Protein AF-A0A9C7QEF4-F1 (afdb_monomer_lite)

Radius of gyration: 23.58 Å; chains: 1; bounding box: 62×41×65 Å

Foldseek 3Di:
DDDDDDDDDDDDDDDDDDDDDDDDDDDDDDDDDDDDDDDDPPPPPPPDFDADPQDPLQTDQDCVLVWAWDDADQQKTKTWRFLDPVSSLVSVVVSVVSSVVSVWDWDDDPPFQKIFIDDVPHGFWIWGWDDDPSTIMIIIHGDD

Sequence (144 aa):
MKKVISLLAICAVMVPCLTACGNNNESVLSSAEQSSVENTSSVESAEEKEYFAENSKMPKPSESLGAEFIKEDNEIYYYSLSSDSEAAVAAMQIYMADVMSSGLTLEKVEGSTYYNVYDGETYAAIIGLAKDGDDYVMCVSFFD

Structure (mmCIF, N/CA/C/O backbone):
data_AF-A0A9C7QEF4-F1
#
_entry.id   AF-A0A9C7QEF4-F1
#
loop_
_atom_site.group_PDB
_atom_site.id
_atom_site.type_symbol
_atom_site.label_atom_id
_atom_site.label_alt_id
_atom_site.label_comp_id
_atom_site.label_asym_id
_atom_site.label_entity_id
_atom_site.label_seq_id
_atom_site.pdbx_PDB_ins_code
_atom_site.Cartn_x
_atom_site.Cartn_y
_atom_site.Cartn_z
_atom_site.occupancy
_atom_site.B_iso_or_equiv
_atom_site.auth_seq_id
_atom_site.auth_comp_id
_atom_site.auth_asym_id
_atom_site.auth_atom_id
_atom_site.pdbx_PDB_model_num
ATOM 1 N N . MET A 1 1 ? 37.647 15.212 22.525 1.00 40.03 1 MET A N 1
ATOM 2 C CA . MET A 1 1 ? 38.082 14.985 21.129 1.00 40.03 1 MET A CA 1
ATOM 3 C C . MET A 1 1 ? 38.073 13.487 20.863 1.00 40.03 1 MET A C 1
ATOM 5 O O . MET A 1 1 ? 38.856 12.780 21.483 1.00 40.03 1 MET A O 1
ATOM 9 N N . LYS A 1 2 ? 37.159 12.986 20.025 1.00 41.19 2 LYS A N 1
ATOM 10 C CA . LYS A 1 2 ? 37.125 11.579 19.594 1.00 41.19 2 LYS A CA 1
ATOM 11 C C . LYS A 1 2 ? 37.303 11.554 18.075 1.00 41.19 2 LYS A C 1
ATOM 13 O O . LYS A 1 2 ? 36.563 12.226 17.369 1.00 41.19 2 LYS A O 1
ATOM 18 N N . LYS A 1 3 ? 38.347 10.860 17.615 1.00 43.06 3 LYS A N 1
ATOM 19 C CA . LYS A 1 3 ? 38.659 10.624 16.200 1.00 43.06 3 LYS A CA 1
ATOM 20 C C . LYS A 1 3 ? 37.743 9.520 15.675 1.00 43.06 3 LYS A C 1
ATOM 22 O O . LYS A 1 3 ? 37.588 8.513 16.361 1.00 43.06 3 LYS A O 1
ATOM 27 N N . VAL A 1 4 ? 37.220 9.675 14.463 1.00 49.44 4 VAL A N 1
ATOM 28 C CA . VAL A 1 4 ? 36.672 8.562 13.679 1.00 49.44 4 VAL A CA 1
ATOM 29 C C . VAL A 1 4 ? 37.377 8.574 12.328 1.00 49.44 4 VAL A C 1
ATOM 31 O O . VAL A 1 4 ? 37.535 9.622 11.705 1.00 49.44 4 VAL A O 1
ATOM 34 N N . ILE A 1 5 ? 37.908 7.413 11.966 1.00 52.09 5 ILE A N 1
ATOM 35 C CA . ILE A 1 5 ? 38.741 7.158 10.796 1.00 52.09 5 ILE A CA 1
ATOM 36 C C . ILE A 1 5 ? 37.834 6.739 9.632 1.00 52.09 5 ILE A C 1
ATOM 38 O O . ILE A 1 5 ? 37.019 5.842 9.792 1.00 52.09 5 ILE A O 1
ATOM 42 N N . SER A 1 6 ? 38.022 7.428 8.503 1.00 49.34 6 SER A N 1
ATOM 43 C CA . SER A 1 6 ? 38.056 6.984 7.096 1.00 49.34 6 SER A CA 1
ATOM 44 C C . SER A 1 6 ? 37.260 5.748 6.639 1.00 49.34 6 SER A C 1
ATOM 46 O O . SER A 1 6 ? 37.504 4.647 7.120 1.00 49.34 6 SER A O 1
ATOM 48 N N . LEU A 1 7 ? 36.500 5.905 5.547 1.00 39.12 7 LEU A N 1
ATOM 49 C CA . LEU A 1 7 ? 36.305 4.884 4.501 1.00 39.12 7 LEU A CA 1
ATOM 50 C C . LEU A 1 7 ? 35.954 5.619 3.185 1.00 39.12 7 LEU A C 1
ATOM 52 O O . LEU A 1 7 ? 34.921 6.272 3.107 1.00 39.12 7 LEU A O 1
ATOM 56 N N . LEU A 1 8 ? 36.934 5.908 2.325 1.00 45.22 8 LEU A N 1
ATOM 57 C CA . LEU A 1 8 ? 37.358 5.151 1.132 1.00 45.22 8 LEU A CA 1
ATOM 58 C C . LEU A 1 8 ? 36.284 4.964 0.044 1.00 45.22 8 LEU A C 1
ATOM 60 O O . LEU A 1 8 ? 35.231 4.375 0.249 1.00 45.22 8 LEU A O 1
ATOM 64 N N . ALA A 1 9 ? 36.646 5.501 -1.121 1.00 50.56 9 ALA A N 1
ATOM 65 C CA . ALA A 1 9 ? 35.936 5.590 -2.384 1.00 50.56 9 ALA A CA 1
ATOM 66 C C . ALA A 1 9 ? 35.641 4.243 -3.055 1.00 50.56 9 ALA A C 1
ATOM 68 O O . ALA A 1 9 ? 36.416 3.301 -2.907 1.00 50.56 9 ALA A O 1
ATOM 69 N N . ILE A 1 10 ? 34.627 4.226 -3.930 1.00 46.53 10 ILE A N 1
ATOM 70 C CA . ILE A 1 10 ? 34.551 3.295 -5.063 1.00 46.53 10 ILE A CA 1
ATOM 71 C C . ILE A 1 10 ? 34.118 4.068 -6.318 1.00 46.53 10 ILE A C 1
ATOM 73 O O . ILE A 1 10 ? 33.036 4.644 -6.383 1.00 46.53 10 ILE A O 1
ATOM 77 N N . CYS A 1 11 ? 35.027 4.088 -7.293 1.00 36.88 11 CYS A N 1
ATOM 78 C CA . CYS A 1 11 ? 34.797 4.392 -8.703 1.00 36.88 11 CYS A CA 1
ATOM 79 C C . CYS A 1 11 ? 34.202 3.172 -9.421 1.00 36.88 11 CYS A C 1
ATOM 81 O O . CYS A 1 11 ? 34.620 2.060 -9.112 1.00 36.88 11 CYS A O 1
ATOM 83 N N . ALA A 1 12 ? 33.364 3.396 -10.438 1.00 42.56 12 ALA A N 1
ATOM 84 C CA . ALA A 1 12 ? 33.292 2.666 -11.724 1.00 42.56 12 ALA A CA 1
ATOM 85 C C . ALA A 1 12 ? 31.989 3.103 -12.430 1.00 42.56 12 ALA A C 1
ATOM 87 O O . ALA A 1 12 ? 30.910 2.849 -11.917 1.00 42.56 12 ALA A O 1
ATOM 88 N N . VAL A 1 13 ? 32.017 3.998 -13.424 1.00 43.28 13 VAL A N 1
ATOM 89 C CA . VAL A 1 13 ? 32.242 3.734 -14.863 1.00 43.28 13 VAL A CA 1
ATOM 90 C C . VAL A 1 13 ? 31.260 2.700 -15.430 1.00 43.28 13 VAL A C 1
ATOM 92 O O . VAL A 1 13 ? 31.379 1.528 -15.101 1.00 43.28 13 VAL A O 1
ATOM 95 N N . MET A 1 14 ? 30.361 3.134 -16.326 1.00 43.97 14 MET A N 1
ATOM 96 C CA . MET A 1 14 ? 30.145 2.581 -17.681 1.00 43.97 14 MET A CA 1
ATOM 97 C C . MET A 1 14 ? 28.905 3.221 -18.337 1.00 43.97 14 MET A C 1
ATOM 99 O O . MET A 1 14 ? 27.803 3.173 -17.805 1.00 43.97 14 MET A O 1
ATOM 103 N N . VAL A 1 15 ? 29.118 3.793 -19.523 1.00 49.56 15 VAL A N 1
ATOM 104 C CA . VAL A 1 15 ? 28.102 4.172 -20.524 1.00 49.56 15 VAL A CA 1
ATOM 105 C C . VAL A 1 15 ? 28.087 3.044 -21.573 1.00 49.56 15 VAL A C 1
ATOM 107 O O . VAL A 1 15 ? 29.150 2.471 -21.829 1.00 49.56 15 VAL A O 1
ATOM 110 N N . PRO A 1 16 ? 26.942 2.716 -22.202 1.00 48.62 16 PRO A N 1
ATOM 111 C CA . PRO A 1 16 ? 26.810 3.126 -23.603 1.00 48.62 16 PRO A CA 1
ATOM 112 C C . PRO A 1 16 ? 25.426 3.675 -23.987 1.00 48.62 16 PRO A C 1
ATOM 114 O O . PRO A 1 16 ? 24.380 3.143 -23.626 1.00 48.62 16 PRO A O 1
ATOM 117 N N . CYS A 1 17 ? 25.475 4.739 -24.793 1.00 42.00 17 CYS A N 1
ATOM 118 C CA . CYS A 1 17 ? 24.370 5.327 -25.539 1.00 42.00 17 CYS A CA 1
ATOM 119 C C . CYS A 1 17 ? 23.689 4.324 -26.481 1.00 42.00 17 CYS A C 1
ATOM 121 O O . CYS A 1 17 ? 24.342 3.693 -27.310 1.00 42.00 17 CYS A O 1
ATOM 123 N N . LEU A 1 18 ? 22.362 4.300 -26.368 1.00 42.41 18 LEU A N 1
ATOM 124 C CA . LEU A 1 18 ? 21.333 4.285 -27.414 1.00 42.41 18 LEU A CA 1
ATOM 125 C C . LEU A 1 18 ? 21.786 3.936 -28.843 1.00 42.41 18 LEU A C 1
ATOM 127 O O . LEU A 1 18 ? 22.400 4.734 -29.554 1.00 42.41 18 LEU A O 1
ATOM 131 N N . THR A 1 19 ? 21.345 2.762 -29.290 1.00 49.16 19 THR A N 1
ATOM 132 C CA . THR A 1 19 ? 21.195 2.401 -30.699 1.00 49.16 19 THR A CA 1
ATOM 133 C C . THR A 1 19 ? 20.009 3.123 -31.336 1.00 49.16 19 THR A C 1
ATOM 135 O O . THR A 1 19 ? 18.961 3.320 -30.726 1.00 49.16 19 THR A O 1
ATOM 138 N N . ALA A 1 20 ? 20.211 3.489 -32.596 1.00 40.66 20 ALA A N 1
ATOM 139 C CA . ALA A 1 20 ? 19.296 4.183 -33.484 1.00 40.66 20 ALA A CA 1
ATOM 140 C C . ALA A 1 20 ? 18.009 3.407 -33.833 1.00 40.66 20 ALA A C 1
ATOM 142 O O . ALA A 1 20 ? 18.071 2.220 -34.129 1.00 40.66 20 ALA A O 1
ATOM 143 N N . CYS A 1 21 ? 16.905 4.147 -33.958 1.00 45.66 21 CYS A N 1
ATOM 144 C CA . CYS A 1 21 ? 15.803 3.957 -34.913 1.00 45.66 21 CYS A CA 1
ATOM 145 C C . CYS A 1 21 ? 15.376 5.391 -35.297 1.00 45.66 21 CYS A C 1
ATOM 147 O O . CYS A 1 21 ? 15.200 6.224 -34.419 1.00 45.66 21 CYS A O 1
ATOM 149 N N . GLY A 1 22 ? 15.304 5.837 -36.547 1.00 33.72 22 GLY A N 1
ATOM 150 C CA . GLY A 1 22 ? 14.837 5.128 -37.731 1.00 33.72 22 GLY A CA 1
ATOM 151 C C . GLY A 1 22 ? 13.523 5.764 -38.202 1.00 33.72 22 GLY A C 1
ATOM 152 O O . GLY A 1 22 ? 12.472 5.188 -37.984 1.00 33.72 22 GLY A O 1
ATOM 153 N N . ASN A 1 23 ? 13.624 6.980 -38.755 1.00 37.44 23 ASN A N 1
ATOM 154 C CA . ASN A 1 23 ? 12.809 7.619 -39.805 1.00 37.44 23 ASN A CA 1
ATOM 155 C C . ASN A 1 23 ? 11.359 7.127 -40.067 1.00 37.44 23 ASN A C 1
ATOM 157 O O . ASN A 1 23 ? 11.169 5.988 -40.481 1.00 37.44 23 ASN A O 1
ATOM 161 N N . ASN A 1 24 ? 10.372 8.041 -40.042 1.00 39.59 24 ASN A N 1
ATOM 162 C CA . ASN A 1 24 ? 9.679 8.572 -41.241 1.00 39.59 24 ASN A CA 1
ATOM 163 C C . ASN A 1 24 ? 8.340 9.276 -40.911 1.00 39.59 24 ASN A C 1
ATOM 165 O O . ASN A 1 24 ? 7.470 8.699 -40.276 1.00 39.59 24 ASN A O 1
ATOM 169 N N . ASN A 1 25 ? 8.220 10.509 -41.421 1.00 40.62 25 ASN A N 1
ATOM 170 C CA . ASN A 1 25 ? 7.057 11.169 -42.037 1.00 40.62 25 ASN A CA 1
ATOM 171 C C . ASN A 1 25 ? 5.628 10.717 -41.672 1.00 40.62 25 ASN A C 1
ATOM 173 O O . ASN A 1 25 ? 5.226 9.628 -42.051 1.00 40.62 25 ASN A O 1
ATOM 177 N N . GLU A 1 26 ? 4.783 11.665 -41.250 1.00 41.44 26 GLU A N 1
ATOM 178 C CA . GLU A 1 26 ? 3.858 12.319 -42.192 1.00 41.44 26 GLU A CA 1
ATOM 179 C C . GLU A 1 26 ? 3.290 13.631 -41.629 1.00 41.44 26 GLU A C 1
ATOM 181 O O . GLU A 1 26 ? 2.881 13.737 -40.475 1.00 41.44 26 GLU A O 1
ATOM 186 N N . SER A 1 27 ? 3.321 14.654 -42.480 1.00 35.09 27 SER A N 1
ATOM 187 C CA . SER A 1 27 ? 2.797 15.992 -42.238 1.00 35.09 27 SER A CA 1
A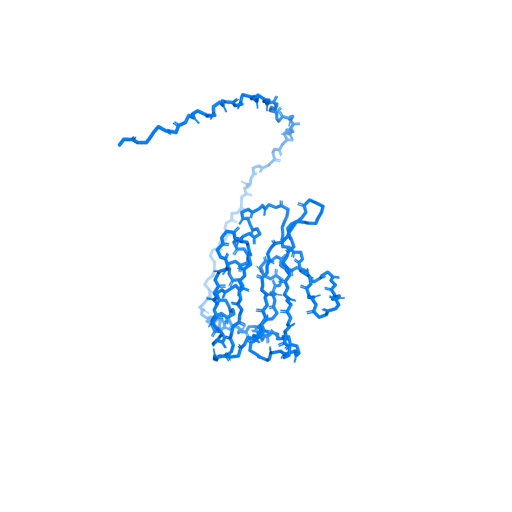TOM 188 C C . SER A 1 27 ? 1.281 15.978 -42.410 1.00 35.09 27 SER A C 1
ATOM 190 O O . SER A 1 27 ? 0.779 15.731 -43.502 1.00 35.09 27 SER A O 1
ATOM 192 N N . VAL A 1 28 ? 0.571 16.307 -41.336 1.00 35.81 28 VAL A N 1
ATOM 193 C CA . VAL A 1 28 ? -0.878 16.530 -41.291 1.00 35.81 28 VAL A CA 1
ATOM 194 C C . VAL A 1 28 ? -1.255 17.738 -42.150 1.00 35.81 28 VAL A C 1
ATOM 196 O O . VAL A 1 28 ? -0.626 18.789 -42.036 1.00 35.81 28 VAL A O 1
ATOM 199 N N . LEU A 1 29 ? -2.313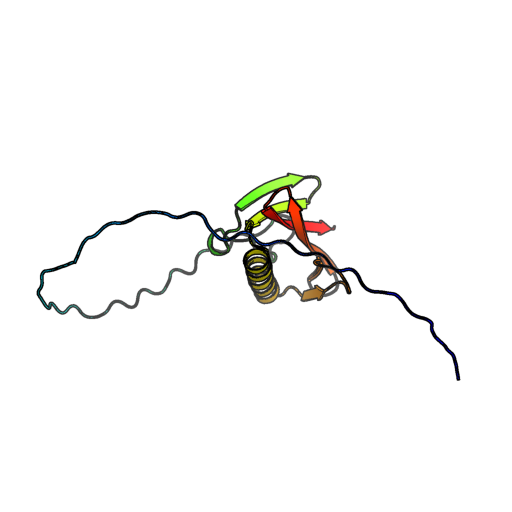 17.625 -42.958 1.00 44.44 29 LEU A N 1
ATOM 200 C CA . LEU A 1 29 ? -3.027 18.782 -43.495 1.00 44.44 29 LEU A CA 1
ATOM 201 C C . LEU A 1 29 ? -4.520 18.493 -43.703 1.00 44.44 29 LEU A C 1
ATOM 203 O O . LEU A 1 29 ? -4.906 17.389 -44.081 1.00 44.44 29 LEU A O 1
ATOM 207 N N . SER A 1 30 ? -5.284 19.582 -43.562 1.00 32.56 30 SER A N 1
ATOM 208 C CA . SER A 1 30 ? -6.728 19.801 -43.762 1.00 32.56 30 SER A CA 1
ATOM 209 C C . SER A 1 30 ? -7.624 19.515 -42.553 1.00 32.56 30 SER A C 1
ATOM 211 O O . SER A 1 30 ? -7.512 18.459 -41.949 1.00 32.56 30 SER A O 1
ATOM 213 N N . SER A 1 31 ? -8.648 20.298 -42.205 1.00 37.44 31 SER A N 1
ATOM 214 C CA . SER A 1 31 ? -9.043 21.723 -42.298 1.00 37.44 31 SER A CA 1
ATOM 215 C C . SER A 1 31 ? -10.549 21.733 -41.995 1.00 37.44 31 SER A C 1
ATOM 217 O O . SER A 1 31 ? -11.239 20.854 -42.505 1.00 37.44 31 SER A O 1
ATOM 219 N N . ALA A 1 32 ? -11.033 22.780 -41.306 1.00 36.97 32 ALA A N 1
ATOM 220 C CA . ALA A 1 32 ? -12.451 23.173 -41.157 1.00 36.97 32 ALA A CA 1
ATOM 221 C C . ALA A 1 32 ? -13.336 22.197 -40.333 1.00 36.97 32 ALA A C 1
ATOM 223 O O . ALA A 1 32 ? -13.153 20.994 -40.377 1.00 36.97 32 ALA A O 1
ATOM 224 N N . GLU A 1 33 ? -14.317 22.598 -39.524 1.00 37.75 33 GLU A N 1
ATOM 225 C CA . GLU A 1 33 ? -15.035 23.862 -39.350 1.00 37.75 33 GLU A CA 1
ATOM 226 C C . GLU A 1 33 ? -15.805 23.815 -38.010 1.00 37.75 33 GLU A C 1
ATOM 228 O O . GLU A 1 33 ? -16.003 22.753 -37.420 1.00 37.75 33 GLU A O 1
ATOM 233 N N . GLN A 1 34 ? -16.234 24.985 -37.534 1.00 49.41 34 GLN A N 1
ATOM 234 C CA . GLN A 1 34 ? -17.057 25.185 -36.337 1.00 49.41 34 GLN A CA 1
ATOM 235 C C . GLN A 1 34 ? -18.372 24.389 -36.360 1.00 49.41 34 GLN A C 1
ATOM 237 O O . GLN A 1 34 ? -19.093 24.419 -37.352 1.00 49.41 34 GLN A O 1
ATOM 242 N N . SER A 1 35 ? -18.789 23.869 -35.203 1.00 40.25 35 SER A N 1
ATOM 243 C CA . SER A 1 35 ? -20.203 23.918 -34.821 1.00 40.25 35 SER A CA 1
ATOM 244 C C . SER A 1 35 ? -20.369 23.863 -33.304 1.00 40.25 35 SER A C 1
ATOM 246 O O . SER A 1 35 ? -19.789 23.032 -32.612 1.00 40.25 35 SER A O 1
ATOM 248 N N . SER A 1 36 ? -21.157 24.813 -32.819 1.00 51.81 36 SER A N 1
ATOM 249 C CA . SER A 1 36 ? -21.644 24.982 -31.457 1.00 51.81 36 SER A CA 1
ATOM 250 C C . SER A 1 36 ? -22.527 23.807 -31.030 1.00 51.81 36 SER A C 1
ATOM 252 O O . SER A 1 36 ? -23.456 23.479 -31.761 1.00 51.81 36 SER A O 1
ATOM 254 N N . VAL A 1 37 ? -22.300 23.259 -29.830 1.00 42.97 37 VAL A N 1
ATOM 255 C CA . VAL A 1 37 ? -23.376 22.793 -28.937 1.00 42.97 37 VAL A CA 1
ATOM 256 C C . VAL A 1 37 ? -22.948 23.037 -27.488 1.00 42.97 37 VAL A C 1
ATOM 258 O O . VAL A 1 37 ? -21.863 22.649 -27.061 1.00 42.97 37 VAL A O 1
A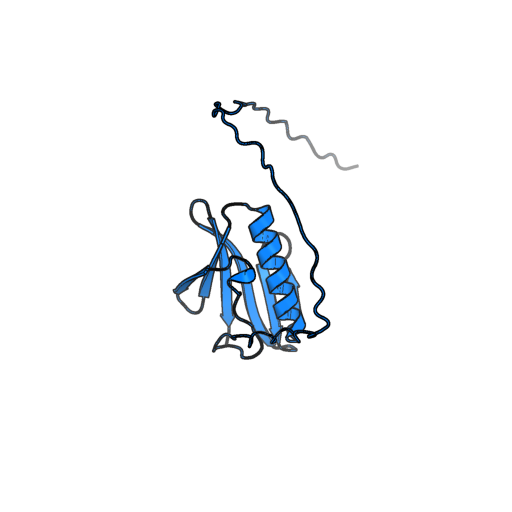TOM 261 N N . GLU A 1 38 ? -23.810 23.735 -26.759 1.00 42.69 38 GLU A N 1
ATOM 262 C CA . GLU A 1 38 ? -23.742 23.966 -25.322 1.00 42.69 38 GLU A CA 1
ATOM 263 C C . GLU A 1 38 ? -23.828 22.667 -24.504 1.00 42.69 38 GLU A C 1
ATOM 265 O O . GLU A 1 38 ? -24.620 21.777 -24.790 1.00 42.69 38 GLU A O 1
ATOM 270 N N . ASN A 1 39 ? -23.073 22.665 -23.406 1.00 47.72 39 ASN A N 1
ATOM 271 C CA . ASN A 1 39 ? -23.489 22.222 -22.079 1.00 47.72 39 ASN A CA 1
ATOM 272 C C . ASN A 1 39 ? -24.132 20.829 -21.935 1.00 47.72 39 ASN A C 1
ATOM 274 O O . ASN A 1 39 ? -25.348 20.680 -21.962 1.00 47.72 39 ASN A O 1
ATOM 278 N N . THR A 1 40 ? -23.316 19.874 -21.498 1.00 39.47 40 THR A N 1
ATOM 279 C CA . THR A 1 40 ? -23.695 19.021 -20.367 1.00 39.47 40 THR A CA 1
ATOM 280 C C . THR A 1 40 ? -22.465 18.815 -19.503 1.00 39.47 40 THR A C 1
ATOM 282 O O . THR A 1 40 ? -21.538 18.103 -19.887 1.00 39.47 40 THR A O 1
ATOM 285 N N . SER A 1 41 ? -22.469 19.465 -18.337 1.00 53.19 41 SER A N 1
ATOM 286 C CA . SER A 1 41 ? -21.736 19.023 -17.153 1.00 53.19 41 SER A CA 1
ATOM 287 C C . SER A 1 41 ? -21.962 17.518 -17.001 1.00 53.19 41 SER A C 1
ATOM 289 O O . SER A 1 41 ? -23.025 17.076 -16.568 1.00 53.19 41 SER A O 1
ATOM 291 N N . SER A 1 42 ? -20.987 16.729 -17.448 1.00 43.06 42 SER A N 1
ATOM 292 C CA . SER A 1 42 ? -20.889 15.338 -17.038 1.00 43.06 42 SER A CA 1
ATOM 293 C C . SER A 1 42 ? -20.376 15.402 -15.615 1.00 43.06 42 SER A C 1
ATOM 295 O O . SER A 1 42 ? -19.209 15.696 -15.376 1.00 43.06 42 SER A O 1
ATOM 297 N N . VAL A 1 43 ? -21.298 15.247 -14.672 1.00 48.69 43 VAL A N 1
ATOM 298 C CA . VAL A 1 43 ? -20.952 14.823 -13.323 1.00 48.69 43 VAL A CA 1
ATOM 299 C C . VAL A 1 43 ? -20.208 13.510 -13.524 1.00 48.69 43 VAL A C 1
ATOM 301 O O . VAL A 1 43 ? -20.814 12.537 -13.971 1.00 48.69 43 VAL A O 1
ATOM 304 N N . GLU A 1 44 ? -18.888 13.528 -13.324 1.00 50.94 44 GLU A N 1
ATOM 305 C CA . GLU A 1 44 ? -18.082 12.314 -13.249 1.00 50.94 44 GLU A CA 1
ATOM 306 C C . GLU A 1 44 ? -18.818 11.362 -12.313 1.00 50.94 44 GLU A C 1
ATOM 308 O O . GLU A 1 44 ? -19.052 11.674 -11.143 1.00 50.94 44 GLU A O 1
ATOM 313 N N . SER A 1 45 ? -19.277 10.240 -12.863 1.00 50.81 45 SER A N 1
ATOM 314 C CA . SER A 1 45 ? -19.766 9.141 -12.051 1.00 50.81 45 SER A CA 1
ATOM 315 C C . SER A 1 45 ? -18.582 8.737 -11.191 1.00 50.81 45 SER A C 1
ATOM 317 O O . SER A 1 45 ? -17.630 8.172 -11.721 1.00 50.81 45 SER A O 1
ATOM 319 N N . ALA A 1 46 ? -18.605 9.105 -9.909 1.00 62.84 46 ALA A N 1
ATOM 320 C CA . ALA A 1 46 ? -17.611 8.644 -8.959 1.00 62.84 46 ALA A CA 1
ATOM 321 C C . ALA A 1 46 ? -17.619 7.118 -9.043 1.00 62.84 46 ALA A C 1
ATOM 323 O O . ALA A 1 46 ? -18.634 6.486 -8.746 1.00 62.84 46 ALA A O 1
ATOM 324 N N . GLU A 1 47 ? -16.536 6.562 -9.574 1.00 69.38 47 GLU A N 1
ATOM 325 C CA . GLU A 1 47 ? -16.360 5.126 -9.692 1.00 69.38 47 GLU A CA 1
ATOM 326 C C . GLU A 1 47 ? -16.504 4.531 -8.288 1.00 69.38 47 GLU A C 1
ATOM 328 O O . GLU A 1 47 ? -15.963 5.068 -7.313 1.00 69.38 47 GLU A O 1
ATOM 333 N N . GLU A 1 48 ? -17.334 3.499 -8.153 1.00 77.94 48 GLU A N 1
ATOM 334 C CA . GLU A 1 48 ? -17.584 2.890 -6.852 1.00 77.94 48 GLU A CA 1
ATOM 335 C C . GLU A 1 48 ? -16.282 2.243 -6.367 1.00 77.94 48 GLU A C 1
ATOM 337 O O . GLU A 1 48 ? -15.702 1.404 -7.055 1.00 77.94 48 GLU A O 1
ATOM 342 N N . LYS A 1 49 ? -15.782 2.673 -5.202 1.00 83.25 49 LYS A N 1
ATOM 343 C CA . LYS A 1 49 ? -14.535 2.138 -4.645 1.00 83.25 49 LYS A CA 1
ATOM 344 C C . LYS A 1 49 ? -14.745 0.685 -4.206 1.00 83.25 49 LYS A C 1
ATOM 346 O O . LYS A 1 49 ? -15.667 0.394 -3.446 1.00 83.25 49 LYS A O 1
ATOM 351 N N . GLU A 1 50 ? -13.854 -0.210 -4.628 1.00 92.19 50 GLU A N 1
ATOM 352 C CA . GLU A 1 50 ? -13.759 -1.565 -4.077 1.00 92.19 50 GLU A CA 1
ATOM 353 C C . GLU A 1 50 ? -12.903 -1.594 -2.803 1.00 92.19 50 GLU A C 1
ATOM 355 O O . GLU A 1 50 ? -11.971 -0.804 -2.660 1.00 92.19 50 GLU A O 1
ATOM 360 N N . TYR A 1 51 ? -13.179 -2.543 -1.902 1.00 93.12 51 TYR A N 1
ATOM 361 C CA . TYR A 1 51 ? -12.495 -2.691 -0.611 1.00 93.12 51 TYR A CA 1
ATOM 362 C C . TYR A 1 51 ? -12.037 -4.132 -0.368 1.00 93.12 51 TYR A C 1
ATOM 364 O O . TYR A 1 51 ? -12.617 -5.076 -0.916 1.00 93.12 51 TYR A O 1
ATOM 372 N N . PHE A 1 52 ? -11.002 -4.300 0.457 1.00 93.75 52 PHE A N 1
ATOM 373 C CA . PHE A 1 52 ? -10.596 -5.616 0.960 1.00 93.75 52 PHE A CA 1
ATOM 374 C C . PHE A 1 52 ? -11.656 -6.191 1.906 1.00 93.75 52 PHE A C 1
ATOM 376 O O . PHE A 1 52 ? -12.368 -5.449 2.587 1.00 93.75 52 PHE A O 1
ATOM 383 N N . ALA A 1 53 ? -11.775 -7.518 1.943 1.00 91.62 53 ALA A N 1
ATOM 384 C CA . ALA A 1 53 ? -12.780 -8.184 2.770 1.00 91.62 53 ALA A CA 1
ATOM 385 C C . ALA A 1 53 ? -12.443 -8.090 4.271 1.00 91.62 53 ALA A C 1
ATOM 387 O O . ALA A 1 53 ? -13.345 -8.014 5.102 1.00 91.62 53 ALA A O 1
ATOM 388 N N . GLU A 1 54 ? -11.152 -8.045 4.596 1.00 93.19 54 GLU A N 1
ATOM 389 C CA . GLU A 1 54 ? -10.576 -7.974 5.941 1.00 93.19 54 GLU A CA 1
ATOM 390 C C . GLU A 1 54 ? -10.818 -6.614 6.598 1.00 93.19 54 GLU A C 1
ATOM 392 O O . GLU A 1 54 ? -10.982 -6.515 7.813 1.00 93.19 54 GLU A O 1
ATOM 397 N N . ASN A 1 55 ? -10.865 -5.543 5.801 1.00 91.94 55 ASN A N 1
ATOM 398 C CA . ASN A 1 55 ? -11.103 -4.199 6.304 1.00 91.94 55 ASN A CA 1
ATOM 399 C C . ASN A 1 55 ? -11.902 -3.365 5.298 1.00 91.94 55 ASN A C 1
ATOM 401 O O . ASN A 1 55 ? -11.365 -2.872 4.307 1.00 91.94 55 ASN A O 1
ATOM 405 N N . SER A 1 56 ? -13.175 -3.113 5.615 1.00 91.44 56 SER A N 1
ATOM 406 C CA . SER A 1 56 ? -14.106 -2.377 4.748 1.00 91.44 56 SER A CA 1
ATOM 407 C C . SER A 1 56 ? -13.770 -0.893 4.554 1.00 91.44 56 SER A C 1
ATOM 409 O O . SER A 1 56 ? -14.482 -0.203 3.831 1.00 91.44 56 SER A O 1
ATOM 411 N N . LYS A 1 57 ? -12.751 -0.365 5.241 1.00 94.12 57 LYS A N 1
ATOM 412 C CA . LYS A 1 57 ? -12.222 0.989 5.025 1.00 94.12 57 LYS A CA 1
ATOM 413 C C . LYS A 1 57 ? -10.962 0.985 4.164 1.00 94.12 57 LYS A C 1
ATOM 415 O O . LYS A 1 57 ? -10.566 2.051 3.709 1.00 94.12 57 L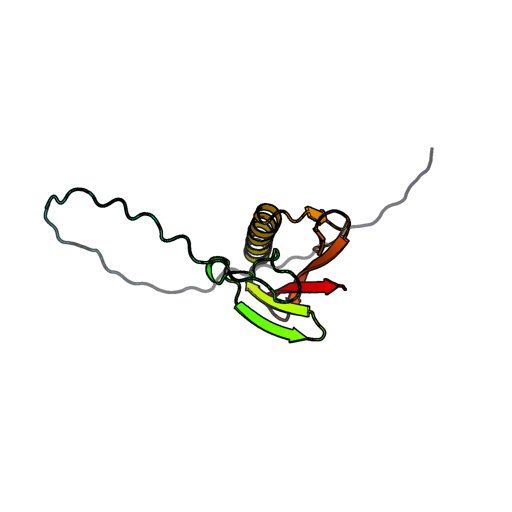YS A O 1
ATOM 420 N N . MET A 1 58 ? -10.324 -0.167 3.947 1.00 95.44 58 MET A N 1
ATOM 421 C CA . MET A 1 58 ? -9.127 -0.270 3.117 1.00 95.44 58 MET A CA 1
ATOM 422 C C . MET A 1 58 ? -9.533 -0.444 1.647 1.00 95.44 58 MET A C 1
ATOM 424 O O . MET A 1 58 ? -10.021 -1.521 1.287 1.00 95.44 58 MET A O 1
ATOM 428 N N . PRO A 1 59 ? -9.381 0.586 0.792 1.00 95.56 59 PRO A N 1
ATOM 429 C CA . PRO A 1 59 ? -9.706 0.454 -0.622 1.00 95.56 59 PRO A CA 1
ATOM 430 C C . PRO A 1 59 ? -8.756 -0.543 -1.288 1.00 95.56 59 PRO A C 1
ATOM 432 O O . PRO A 1 59 ? -7.602 -0.656 -0.884 1.00 95.56 59 PRO A O 1
ATOM 435 N N . LYS A 1 60 ? -9.205 -1.232 -2.336 1.00 95.62 60 LYS A N 1
ATOM 436 C CA . LYS A 1 60 ? -8.287 -1.964 -3.213 1.00 95.62 60 LYS A CA 1
ATOM 437 C C . LYS A 1 60 ? -7.514 -0.974 -4.095 1.00 95.62 60 LYS A C 1
ATOM 439 O O . LYS A 1 60 ? -8.096 0.025 -4.525 1.00 95.62 60 LYS A O 1
ATOM 444 N N . PRO A 1 61 ? -6.232 -1.234 -4.399 1.00 94.94 61 PRO A N 1
ATOM 445 C CA . PRO A 1 61 ? -5.492 -0.473 -5.402 1.00 94.94 61 PRO A CA 1
ATOM 446 C C . PRO A 1 61 ? -6.211 -0.536 -6.753 1.00 94.94 61 PRO A C 1
ATOM 448 O O . PRO A 1 61 ? -6.577 -1.623 -7.197 1.00 94.94 61 PRO A O 1
ATOM 451 N N . SER A 1 62 ? -6.428 0.612 -7.392 1.00 89.88 62 SER A N 1
ATOM 452 C CA . SER A 1 62 ? -7.147 0.690 -8.666 1.00 89.88 62 SER A CA 1
ATOM 453 C C . SER A 1 62 ? -6.218 0.535 -9.869 1.00 89.88 62 SER A C 1
ATOM 455 O O . SER A 1 62 ? -5.067 0.978 -9.853 1.00 89.88 62 SER A O 1
ATOM 457 N N . GLU A 1 63 ? -6.758 0.012 -10.972 1.00 88.12 63 GLU A N 1
ATOM 458 C CA . GLU A 1 63 ? -6.051 -0.065 -12.260 1.00 88.12 63 GLU A CA 1
ATOM 459 C C . GLU A 1 63 ? -5.627 1.322 -12.776 1.00 88.12 63 GLU A C 1
ATOM 461 O O . GLU A 1 63 ? -4.628 1.451 -13.480 1.00 88.12 63 GLU A O 1
ATOM 466 N N . SER A 1 64 ? -6.325 2.392 -12.375 1.00 88.12 64 SER A N 1
ATOM 467 C CA . SER A 1 64 ? -5.947 3.776 -12.699 1.00 88.12 64 SER A CA 1
ATOM 468 C C . SER A 1 64 ? -4.603 4.210 -12.096 1.00 88.12 64 SER A C 1
ATOM 470 O O . SER A 1 64 ? -3.998 5.162 -12.589 1.00 88.12 64 SER A O 1
ATOM 472 N N . LEU A 1 65 ? -4.106 3.501 -11.075 1.00 88.50 65 LEU A N 1
ATOM 473 C CA . LEU A 1 65 ? -2.754 3.663 -10.525 1.00 88.50 65 LEU A CA 1
ATOM 474 C C . LEU A 1 65 ? -1.711 2.794 -11.246 1.00 88.50 65 LEU A C 1
ATOM 476 O O . LEU A 1 65 ? -0.554 2.771 -10.831 1.00 88.50 65 LEU A O 1
ATOM 480 N N . GLY A 1 66 ? -2.115 2.061 -12.288 1.00 88.12 66 GLY A N 1
ATOM 481 C CA . GLY A 1 66 ? -1.321 0.994 -12.896 1.00 88.12 66 GLY A CA 1
ATOM 482 C C . GLY A 1 66 ? -1.230 -0.257 -12.021 1.00 88.12 66 GLY A C 1
ATOM 483 O O . GLY A 1 66 ? -0.361 -1.088 -12.253 1.00 88.12 66 GLY A O 1
ATOM 484 N N . ALA A 1 67 ? -2.081 -0.377 -10.993 1.00 94.44 6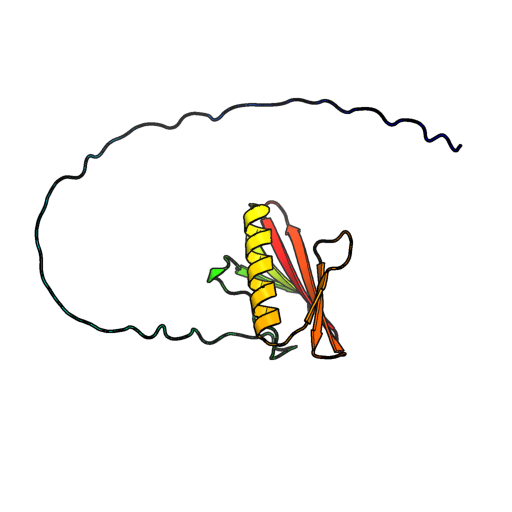7 ALA A N 1
ATOM 485 C CA . ALA A 1 67 ? -2.044 -1.505 -10.078 1.00 94.44 67 ALA A CA 1
ATOM 486 C C . ALA A 1 67 ? -2.794 -2.710 -10.659 1.00 94.44 67 ALA A C 1
ATOM 488 O O . ALA A 1 67 ? -4.011 -2.664 -10.828 1.00 94.44 67 ALA A O 1
ATOM 489 N N . GLU A 1 68 ? -2.081 -3.806 -10.905 1.00 96.12 68 GLU A N 1
ATOM 490 C CA . GLU A 1 68 ? -2.657 -5.061 -11.395 1.00 96.12 68 GLU A CA 1
ATOM 491 C C . GLU A 1 68 ? -2.556 -6.147 -10.324 1.00 96.12 68 GLU A C 1
ATOM 493 O O . GLU A 1 68 ? -1.469 -6.438 -9.822 1.00 96.12 68 GLU A O 1
ATOM 498 N N . PHE A 1 69 ? -3.681 -6.768 -9.960 1.00 95.00 69 PHE A N 1
ATOM 499 C CA . PHE A 1 69 ? -3.681 -7.853 -8.978 1.00 95.00 69 PHE A CA 1
ATOM 500 C C . PHE A 1 69 ? -2.928 -9.083 -9.507 1.00 95.00 69 PHE A C 1
ATOM 502 O O . PHE A 1 69 ? -3.256 -9.614 -10.566 1.00 95.00 69 PHE A O 1
ATOM 509 N N . ILE A 1 70 ? -1.948 -9.563 -8.738 1.00 94.19 70 ILE A N 1
ATOM 510 C CA . ILE A 1 70 ? -1.128 -10.731 -9.080 1.00 94.19 70 ILE A CA 1
ATOM 511 C C . ILE A 1 70 ? -1.669 -11.981 -8.384 1.00 94.19 70 ILE A C 1
ATOM 513 O O . ILE A 1 70 ? -2.004 -12.974 -9.032 1.00 94.19 70 ILE A O 1
ATOM 517 N N . LYS A 1 71 ? -1.679 -11.964 -7.046 1.00 93.50 71 LYS A N 1
ATOM 518 C CA . LYS A 1 71 ? -2.057 -13.105 -6.205 1.00 93.50 71 LYS A CA 1
ATOM 519 C C . LYS A 1 71 ? -2.352 -12.679 -4.768 1.00 93.50 71 LYS A C 1
ATOM 521 O O . LYS A 1 71 ? -1.950 -11.603 -4.329 1.00 93.50 71 LYS A O 1
ATOM 526 N N . GLU A 1 72 ? -2.962 -13.596 -4.032 1.00 92.50 72 GLU A N 1
ATOM 527 C CA . GLU A 1 72 ? -3.096 -13.578 -2.577 1.00 92.50 72 GLU A CA 1
ATOM 528 C C . GLU A 1 72 ? -2.345 -14.791 -2.003 1.00 92.50 72 GLU A C 1
ATOM 530 O O . GLU A 1 72 ? -2.439 -15.894 -2.549 1.00 92.50 72 GLU A O 1
ATOM 535 N N . ASP A 1 73 ? -1.553 -14.593 -0.949 1.00 91.75 73 ASP A N 1
ATOM 536 C CA . ASP A 1 73 ? -0.752 -15.641 -0.307 1.00 91.75 73 ASP A CA 1
ATOM 537 C C . ASP A 1 73 ? -0.615 -15.353 1.195 1.00 91.75 73 ASP A C 1
ATOM 539 O O . ASP A 1 73 ? 0.008 -14.365 1.577 1.00 91.75 73 ASP A O 1
ATOM 543 N N . ASN A 1 74 ? -1.198 -16.206 2.045 1.00 87.94 74 ASN A N 1
ATOM 544 C CA . ASN A 1 74 ? -1.239 -16.039 3.508 1.00 87.94 74 ASN A CA 1
ATOM 545 C C . ASN A 1 74 ? -1.691 -14.633 3.949 1.00 87.94 74 ASN A C 1
ATOM 547 O O . ASN A 1 74 ? -0.969 -13.973 4.691 1.00 87.94 74 ASN A O 1
ATOM 551 N N . GLU A 1 75 ? -2.848 -14.168 3.463 1.00 87.25 75 GLU A N 1
ATOM 552 C CA . GLU A 1 75 ? -3.424 -12.847 3.802 1.00 87.25 75 GLU A CA 1
ATOM 553 C C . GLU A 1 75 ? -2.577 -11.649 3.325 1.00 87.25 75 GLU A C 1
ATOM 555 O O . GLU A 1 75 ? -2.805 -10.503 3.723 1.00 87.25 75 GLU A O 1
ATOM 560 N N . ILE A 1 76 ? -1.609 -11.902 2.432 1.00 94.31 76 ILE A N 1
ATOM 561 C CA . ILE A 1 76 ? -0.846 -10.880 1.720 1.00 94.31 76 ILE A CA 1
ATOM 562 C C . ILE A 1 76 ? -1.347 -10.797 0.281 1.00 94.31 76 ILE A C 1
ATOM 564 O O . ILE A 1 76 ? -1.243 -11.751 -0.493 1.00 94.31 76 ILE A O 1
ATOM 568 N N . TYR A 1 77 ? -1.832 -9.622 -0.093 1.00 96.62 77 TYR A N 1
ATOM 569 C CA . TYR A 1 77 ? -2.270 -9.286 -1.437 1.00 96.62 77 TYR A CA 1
ATOM 570 C C . TYR A 1 77 ? -1.141 -8.601 -2.206 1.00 96.62 77 TYR A C 1
ATOM 572 O O . TYR A 1 77 ? -0.556 -7.628 -1.725 1.00 96.62 77 TYR A O 1
ATOM 580 N N . TYR A 1 78 ? -0.848 -9.095 -3.408 1.00 96.25 78 TYR A N 1
ATOM 581 C CA . TYR A 1 78 ? 0.237 -8.610 -4.259 1.00 96.25 78 TYR A CA 1
ATOM 582 C C . TYR A 1 78 ? -0.320 -7.918 -5.500 1.00 96.25 78 TYR A C 1
ATOM 584 O O . TYR A 1 78 ? -1.104 -8.513 -6.241 1.00 96.25 78 TYR A O 1
ATOM 592 N N . TYR A 1 79 ? 0.137 -6.692 -5.749 1.00 97.38 79 TYR A N 1
ATOM 593 C CA . TYR A 1 79 ? -0.232 -5.887 -6.911 1.00 97.38 79 TYR A CA 1
ATOM 594 C C . TYR A 1 79 ? 1.018 -5.431 -7.659 1.00 97.38 79 TYR A C 1
ATOM 596 O O . TYR A 1 79 ? 1.887 -4.795 -7.062 1.00 97.38 79 TYR A O 1
ATOM 604 N N . SER A 1 80 ? 1.115 -5.726 -8.953 1.00 96.62 80 SER A N 1
ATOM 605 C CA . SER A 1 80 ? 2.153 -5.140 -9.804 1.00 96.62 80 SER A CA 1
ATOM 606 C C . SER A 1 80 ? 1.865 -3.654 -9.969 1.00 96.62 80 SER A C 1
ATOM 608 O O . SER A 1 80 ? 0.702 -3.298 -10.135 1.00 96.62 80 SER A O 1
ATOM 610 N N . LEU A 1 81 ? 2.886 -2.797 -9.892 1.00 96.12 81 LEU A N 1
ATOM 611 C CA . LEU A 1 81 ? 2.735 -1.355 -10.114 1.00 96.12 81 LEU A CA 1
ATOM 612 C C . LEU A 1 81 ? 3.465 -0.886 -11.376 1.00 96.12 81 LEU A C 1
ATOM 614 O O . LEU A 1 81 ? 2.866 -0.289 -12.263 1.00 96.12 81 LEU A O 1
ATOM 618 N N . SER A 1 82 ? 4.786 -1.072 -11.432 1.00 95.69 82 SER A N 1
ATOM 619 C CA . SER A 1 82 ? 5.619 -0.607 -12.549 1.00 95.69 82 SER A CA 1
ATOM 620 C C . SER A 1 82 ? 7.031 -1.180 -12.461 1.00 9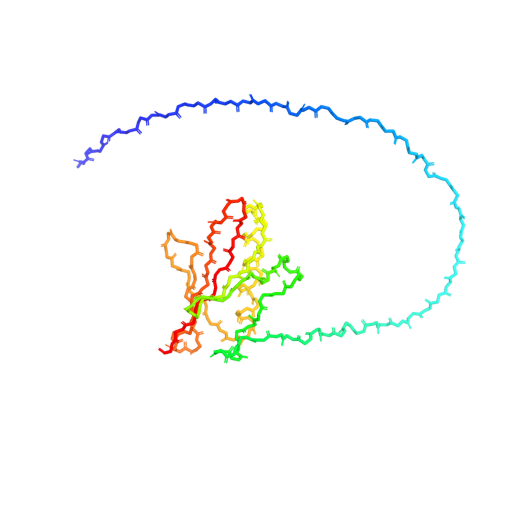5.69 82 SER A C 1
ATOM 622 O O . SER A 1 82 ? 7.548 -1.378 -11.362 1.00 95.69 82 SER A O 1
ATOM 624 N N . SER A 1 83 ? 7.700 -1.353 -13.602 1.00 95.62 83 SER A N 1
ATOM 625 C CA . SER A 1 83 ? 9.146 -1.611 -13.669 1.00 95.62 83 SER A CA 1
ATOM 626 C C . SER A 1 83 ? 9.996 -0.380 -13.327 1.00 95.62 83 SER A C 1
ATOM 628 O O . SER A 1 83 ? 11.183 -0.490 -13.016 1.00 95.62 83 SER A O 1
ATOM 630 N N . ASP A 1 84 ? 9.410 0.818 -13.407 1.00 96.38 84 ASP A N 1
ATOM 631 C CA . ASP A 1 84 ? 10.061 2.070 -13.032 1.00 96.38 84 ASP A CA 1
ATOM 632 C C . ASP A 1 84 ? 9.856 2.368 -11.540 1.00 96.38 84 ASP A C 1
ATOM 634 O O . ASP A 1 84 ? 8.731 2.418 -11.036 1.00 96.38 84 ASP A O 1
ATOM 638 N N . SER A 1 85 ? 10.960 2.594 -10.823 1.00 94.75 85 SER A N 1
ATOM 639 C CA . SER A 1 85 ? 10.923 2.784 -9.372 1.00 94.75 85 SER A CA 1
ATOM 640 C C . SER A 1 85 ? 10.213 4.065 -8.946 1.00 94.75 85 SER A C 1
ATOM 642 O O . SER A 1 85 ? 9.564 4.083 -7.903 1.00 94.75 85 SER A O 1
ATOM 644 N N . GLU A 1 86 ? 10.355 5.148 -9.713 1.00 95.25 86 GLU A N 1
ATOM 645 C CA . GLU A 1 86 ? 9.744 6.432 -9.362 1.00 95.25 86 GLU A CA 1
ATOM 646 C C . GLU A 1 86 ? 8.233 6.370 -9.589 1.00 95.25 86 GLU A C 1
ATOM 648 O O . GLU A 1 86 ? 7.465 6.799 -8.726 1.00 95.25 86 GLU A O 1
ATOM 653 N N . ALA A 1 87 ? 7.806 5.746 -10.690 1.00 95.81 87 ALA A N 1
ATOM 654 C CA . ALA A 1 87 ? 6.402 5.488 -10.980 1.00 95.81 87 ALA A CA 1
ATOM 655 C C . ALA A 1 87 ? 5.750 4.587 -9.920 1.00 95.81 87 ALA A C 1
ATOM 657 O O . ALA A 1 87 ? 4.675 4.914 -9.421 1.00 95.81 87 ALA A O 1
ATOM 658 N N . ALA A 1 88 ? 6.410 3.497 -9.514 1.00 95.88 88 ALA A N 1
ATOM 659 C CA . ALA A 1 88 ? 5.886 2.599 -8.486 1.00 95.88 88 ALA A CA 1
ATOM 660 C C . ALA A 1 88 ? 5.757 3.286 -7.116 1.00 95.88 88 ALA A C 1
ATOM 662 O O . ALA A 1 88 ? 4.750 3.130 -6.425 1.00 95.88 88 ALA A O 1
ATOM 663 N N . VAL A 1 89 ? 6.747 4.100 -6.729 1.00 94.75 89 VAL A N 1
ATOM 664 C CA . VAL A 1 89 ? 6.675 4.898 -5.496 1.00 94.75 89 VAL A CA 1
ATOM 665 C C . VAL A 1 89 ? 5.545 5.926 -5.572 1.00 94.75 89 VAL A C 1
ATOM 667 O O . VAL A 1 89 ? 4.824 6.096 -4.590 1.00 94.75 89 VAL A O 1
ATOM 670 N N . ALA A 1 90 ? 5.360 6.590 -6.714 1.00 95.81 90 ALA A N 1
ATOM 671 C CA . ALA A 1 90 ? 4.271 7.543 -6.905 1.00 95.81 90 ALA A CA 1
ATOM 672 C C . ALA A 1 90 ? 2.895 6.863 -6.813 1.00 95.81 90 ALA A C 1
ATOM 674 O O . ALA A 1 90 ? 2.034 7.340 -6.075 1.00 95.81 90 ALA A O 1
ATOM 675 N N . ALA A 1 91 ? 2.707 5.721 -7.480 1.00 96.25 91 ALA A N 1
ATOM 676 C CA . ALA A 1 91 ? 1.472 4.939 -7.420 1.00 96.25 91 ALA A CA 1
ATOM 677 C C . ALA A 1 91 ? 1.148 4.498 -5.982 1.00 96.25 91 ALA A C 1
ATOM 679 O O . ALA A 1 91 ? 0.038 4.722 -5.498 1.00 96.25 91 ALA A O 1
ATOM 680 N N . MET A 1 92 ? 2.139 3.977 -5.251 1.00 96.06 92 MET A N 1
ATOM 681 C CA . MET A 1 92 ? 1.981 3.622 -3.838 1.00 96.06 92 MET A CA 1
ATOM 682 C C . MET A 1 92 ? 1.629 4.846 -2.975 1.00 96.06 92 MET A C 1
ATOM 684 O O . MET A 1 92 ? 0.802 4.743 -2.074 1.00 96.06 92 MET A O 1
ATOM 688 N N . GLN A 1 93 ? 2.224 6.018 -3.227 1.00 95.56 93 GLN A N 1
ATOM 689 C CA . GLN A 1 93 ? 1.906 7.248 -2.489 1.00 95.56 93 GLN A CA 1
ATOM 690 C C . GLN A 1 93 ? 0.484 7.748 -2.735 1.00 95.56 93 GLN A C 1
ATOM 692 O O . GLN A 1 93 ? -0.158 8.214 -1.793 1.00 95.56 93 GLN A O 1
ATOM 697 N N . ILE A 1 94 ? -0.020 7.623 -3.962 1.00 96.31 94 ILE A N 1
ATOM 698 C CA . ILE A 1 94 ? -1.415 7.948 -4.272 1.00 96.31 94 ILE A CA 1
ATOM 699 C C . ILE A 1 94 ? -2.344 6.956 -3.568 1.00 96.31 94 ILE A C 1
ATOM 701 O O . ILE A 1 94 ? -3.268 7.381 -2.879 1.00 96.31 94 ILE A O 1
ATOM 705 N N . TYR A 1 95 ? -2.039 5.657 -3.625 1.00 97.00 95 TYR A N 1
ATOM 706 C CA . TYR A 1 95 ? -2.796 4.645 -2.888 1.00 97.00 95 TYR A CA 1
ATOM 707 C C . TYR A 1 95 ? -2.812 4.922 -1.373 1.00 97.00 95 TYR A C 1
ATOM 709 O O . TYR A 1 95 ? -3.858 4.874 -0.734 1.00 97.00 95 TYR A O 1
ATOM 717 N N . MET A 1 96 ? -1.677 5.309 -0.787 1.00 96.75 96 MET A N 1
ATOM 718 C CA . MET A 1 96 ? -1.608 5.726 0.617 1.00 96.75 96 MET A CA 1
ATOM 719 C C . MET A 1 96 ? -2.490 6.948 0.916 1.00 96.75 96 MET A C 1
ATOM 721 O O . MET A 1 96 ? -3.124 7.007 1.970 1.00 96.75 96 MET A O 1
ATOM 725 N N . ALA A 1 97 ? -2.573 7.915 0.000 1.00 96.19 97 ALA A N 1
ATOM 726 C CA . ALA A 1 97 ? -3.497 9.038 0.135 1.00 96.19 97 ALA A CA 1
ATOM 727 C C . ALA A 1 97 ? -4.965 8.581 0.111 1.00 96.19 97 ALA A C 1
ATOM 729 O O . ALA A 1 97 ? -5.761 9.067 0.917 1.00 96.19 97 ALA A O 1
ATOM 730 N N . ASP A 1 98 ? -5.312 7.608 -0.733 1.00 95.44 98 ASP A N 1
ATOM 731 C CA . ASP A 1 98 ? -6.647 7.006 -0.767 1.00 95.44 98 ASP A CA 1
ATOM 732 C C . ASP A 1 98 ? -6.991 6.253 0.524 1.00 95.44 98 ASP A C 1
ATOM 734 O O . ASP A 1 98 ? -8.097 6.404 1.057 1.00 95.44 98 ASP A O 1
ATOM 738 N N . VAL A 1 99 ? -6.036 5.503 1.074 1.00 96.94 99 VAL A N 1
ATOM 739 C CA . VAL A 1 99 ? -6.168 4.826 2.372 1.00 96.94 99 VAL A CA 1
ATOM 740 C C . VAL A 1 99 ? -6.439 5.846 3.483 1.00 96.94 99 VAL A C 1
ATOM 742 O O . VAL A 1 99 ? -7.409 5.701 4.230 1.00 96.94 99 VAL A O 1
ATOM 745 N N . MET A 1 100 ? -5.669 6.939 3.542 1.00 97.12 100 MET A N 1
ATOM 746 C CA . MET A 1 100 ? -5.909 8.018 4.512 1.00 97.12 100 MET A CA 1
ATOM 747 C C . MET A 1 100 ? -7.256 8.714 4.305 1.00 97.12 100 MET A C 1
ATOM 749 O O . MET A 1 100 ? -7.942 9.035 5.276 1.00 97.12 100 MET A O 1
ATOM 753 N N . SER A 1 101 ? -7.671 8.921 3.051 1.00 95.69 101 SER A N 1
ATOM 754 C CA . SER A 1 101 ? -8.973 9.523 2.733 1.00 95.69 101 SER A CA 1
ATOM 755 C C . SER A 1 101 ? -10.150 8.686 3.246 1.00 95.69 101 SER A C 1
ATOM 757 O O . SER A 1 101 ? -11.215 9.228 3.534 1.00 95.69 101 SER A O 1
ATOM 759 N N . SER A 1 102 ? -9.932 7.379 3.423 1.00 95.44 102 SER A N 1
ATOM 760 C CA . SER A 1 102 ? -10.912 6.426 3.949 1.00 95.44 102 SER A CA 1
ATOM 761 C C . SER A 1 102 ? -10.944 6.383 5.487 1.00 95.44 102 SER A C 1
ATOM 763 O O . SER A 1 102 ? -11.676 5.587 6.074 1.00 95.44 102 SER A O 1
ATOM 765 N N . GLY A 1 103 ? -10.185 7.261 6.156 1.00 96.12 103 GLY A N 1
ATOM 766 C CA . GLY A 1 103 ? -10.175 7.422 7.613 1.00 96.12 103 GLY A CA 1
ATOM 767 C C . GLY A 1 103 ? -9.156 6.549 8.350 1.00 96.12 103 GLY A C 1
ATOM 768 O O . GLY A 1 103 ? -9.194 6.494 9.578 1.00 96.12 103 GLY A O 1
ATOM 769 N N . LEU A 1 104 ? -8.258 5.880 7.624 1.00 97.44 104 LEU A N 1
ATOM 770 C CA . LEU A 1 104 ? -7.176 5.081 8.198 1.00 97.44 104 LEU A CA 1
ATOM 771 C C . LEU A 1 104 ? -5.935 5.946 8.450 1.00 97.44 104 LEU A C 1
ATOM 773 O O . LEU A 1 104 ? -5.653 6.895 7.719 1.00 97.44 104 LEU A O 1
ATOM 777 N N . THR A 1 105 ? -5.173 5.617 9.489 1.00 98.00 105 THR A N 1
ATOM 778 C CA . THR A 1 105 ? -3.913 6.307 9.802 1.00 98.00 105 THR A CA 1
ATOM 779 C C . THR A 1 105 ? -2.732 5.500 9.281 1.00 98.00 105 THR A C 1
ATOM 781 O O . THR A 1 105 ? -2.726 4.278 9.392 1.00 98.00 105 THR A O 1
ATOM 784 N N . LEU A 1 106 ? -1.729 6.184 8.727 1.00 97.75 106 LEU A N 1
ATOM 785 C CA . LEU A 1 106 ? -0.503 5.575 8.215 1.00 97.75 106 LEU A CA 1
ATOM 786 C C . LEU A 1 106 ? 0.711 6.025 9.027 1.00 97.75 106 LEU A C 1
ATOM 788 O O . LEU A 1 106 ? 0.940 7.223 9.191 1.00 97.75 106 LEU A O 1
ATOM 792 N N . GLU A 1 107 ? 1.544 5.074 9.442 1.00 97.44 107 GLU A N 1
ATOM 793 C CA . GLU A 1 107 ? 2.842 5.343 10.060 1.00 97.44 107 GLU A CA 1
ATOM 794 C C . GLU A 1 107 ? 3.964 4.699 9.247 1.00 97.44 107 GLU A C 1
ATOM 796 O O . GLU A 1 107 ? 4.029 3.479 9.091 1.00 97.44 107 GLU A O 1
ATOM 801 N N . LYS A 1 108 ? 4.878 5.522 8.723 1.00 95.44 108 LYS A N 1
ATOM 802 C CA . LYS A 1 108 ? 6.040 5.016 7.990 1.00 95.44 108 LYS A CA 1
ATOM 803 C C . LYS A 1 108 ? 7.023 4.358 8.953 1.00 95.44 108 LYS A C 1
ATOM 805 O O . LYS A 1 108 ? 7.484 4.999 9.896 1.00 95.44 108 LYS A O 1
ATOM 810 N N . VAL A 1 109 ? 7.436 3.132 8.649 1.00 94.31 109 VAL A N 1
ATOM 811 C CA . VAL A 1 109 ? 8.501 2.459 9.399 1.00 94.31 109 VAL A CA 1
ATOM 812 C C . VAL A 1 109 ? 9.859 3.026 8.968 1.00 94.31 109 VAL A C 1
ATOM 814 O O . VAL A 1 109 ? 10.209 3.014 7.781 1.00 94.31 109 VAL A O 1
ATOM 817 N N . GLU A 1 110 ? 10.625 3.549 9.931 1.00 92.94 110 GLU A N 1
ATOM 818 C CA . GLU A 1 110 ? 11.903 4.227 9.686 1.00 92.94 110 GLU A CA 1
ATOM 819 C C . GLU A 1 110 ? 12.896 3.331 8.926 1.00 92.94 110 GLU A C 1
ATOM 821 O O . GLU A 1 110 ? 13.053 2.148 9.219 1.00 92.94 110 GLU A O 1
ATOM 826 N N . GLY A 1 111 ? 13.565 3.904 7.920 1.00 89.38 111 GLY A N 1
ATOM 827 C CA . GLY A 1 111 ? 14.545 3.185 7.101 1.00 89.38 111 GLY A CA 1
ATOM 828 C C . GLY A 1 111 ? 13.955 2.141 6.147 1.00 89.38 111 GLY A C 1
ATOM 829 O O . GLY A 1 111 ? 14.718 1.383 5.554 1.00 89.38 111 GLY A O 1
ATOM 830 N N . SER A 1 112 ? 12.629 2.099 5.976 1.00 88.94 112 SER A N 1
ATOM 831 C CA . SER A 1 112 ? 11.952 1.100 5.145 1.00 88.94 112 SER A CA 1
ATOM 832 C C . SER A 1 112 ? 11.029 1.706 4.075 1.00 88.94 112 SER A C 1
ATOM 834 O O . SER A 1 112 ? 10.782 2.918 4.037 1.00 88.94 112 SER A O 1
ATOM 836 N N . THR A 1 113 ? 10.515 0.836 3.202 1.00 88.31 113 THR A N 1
ATOM 837 C CA . THR A 1 113 ? 9.458 1.115 2.216 1.00 88.31 113 THR A CA 1
ATOM 838 C C . THR A 1 113 ? 8.073 0.674 2.702 1.00 88.31 113 THR A C 1
ATOM 840 O O . THR A 1 113 ? 7.149 0.607 1.897 1.00 88.31 113 THR A O 1
ATOM 843 N N . TYR A 1 114 ? 7.920 0.374 3.998 1.00 94.06 114 TYR A N 1
ATOM 844 C CA . TYR A 1 114 ? 6.676 -0.117 4.590 1.00 94.06 114 TYR A CA 1
ATOM 845 C C . TYR A 1 114 ? 5.975 0.947 5.438 1.00 94.06 114 TYR A C 1
ATOM 847 O O . TYR A 1 114 ? 6.609 1.805 6.064 1.00 94.06 114 TYR A O 1
ATOM 855 N N . TYR A 1 115 ? 4.652 0.846 5.477 1.00 97.56 115 TYR A N 1
ATOM 856 C CA . TYR A 1 115 ? 3.755 1.673 6.265 1.00 97.56 115 TYR A CA 1
ATOM 857 C C . TYR A 1 115 ? 2.837 0.770 7.075 1.00 97.56 115 TYR A C 1
ATOM 859 O O . TYR A 1 115 ? 2.191 -0.123 6.531 1.00 97.56 115 TYR A O 1
ATOM 867 N N . ASN A 1 116 ? 2.781 1.027 8.374 1.00 97.56 116 ASN A N 1
ATOM 868 C CA . ASN A 1 116 ? 1.778 0.465 9.259 1.00 97.56 116 ASN A CA 1
ATOM 869 C C . ASN A 1 116 ? 0.463 1.214 9.053 1.00 97.56 116 ASN A C 1
ATOM 871 O O . ASN A 1 116 ? 0.469 2.443 8.956 1.00 97.56 116 ASN A O 1
ATOM 875 N N . VAL A 1 117 ? -0.646 0.485 9.008 1.00 97.81 117 VAL A N 1
ATOM 876 C CA . VAL A 1 117 ? -1.987 1.048 8.864 1.00 97.81 117 VAL A CA 1
ATOM 877 C C . VAL A 1 117 ? -2.797 0.773 10.117 1.00 97.81 117 VAL A C 1
ATOM 879 O O . VAL A 1 117 ? -2.836 -0.361 10.597 1.00 97.81 117 VAL A O 1
ATOM 882 N N . TYR A 1 118 ? -3.470 1.804 10.617 1.00 97.44 118 TYR A N 1
ATOM 883 C CA . TYR A 1 118 ? -4.290 1.739 11.819 1.00 97.44 118 TYR A CA 1
ATOM 884 C C . TYR A 1 118 ? -5.730 2.180 11.545 1.00 97.44 118 TYR A C 1
ATOM 886 O O . TYR A 1 118 ? -5.961 3.198 10.886 1.00 97.44 118 TYR A O 1
ATOM 894 N N . ASP A 1 119 ? -6.689 1.441 12.107 1.00 95.44 119 ASP A N 1
ATOM 895 C CA . ASP A 1 119 ? -8.081 1.873 12.253 1.00 95.44 119 ASP A CA 1
ATOM 896 C C . ASP A 1 119 ? -8.332 2.288 13.709 1.00 95.44 119 ASP A C 1
ATOM 898 O O . ASP A 1 119 ? -8.504 1.458 14.609 1.00 95.44 119 ASP A O 1
ATOM 902 N N . GLY A 1 120 ? -8.278 3.597 13.960 1.00 93.94 120 GLY A N 1
ATOM 903 C CA . GLY A 1 120 ? -8.208 4.130 15.318 1.00 93.94 120 GLY A CA 1
ATOM 904 C C . GLY A 1 120 ? -6.916 3.687 16.008 1.00 93.94 120 GLY A C 1
ATOM 905 O O . GLY A 1 120 ? -5.827 4.006 15.543 1.00 93.94 120 GLY A O 1
ATOM 906 N N . GLU A 1 121 ? -7.039 2.954 17.115 1.00 93.94 121 GLU A N 1
ATOM 907 C CA . GLU A 1 121 ? -5.898 2.392 17.859 1.00 93.94 121 GLU A CA 1
ATOM 908 C C . GLU A 1 121 ? -5.550 0.954 17.429 1.00 93.94 121 GLU A C 1
ATOM 910 O O . GLU A 1 121 ? -4.572 0.381 17.909 1.00 93.94 121 GLU A O 1
ATOM 915 N N . THR A 1 122 ? -6.342 0.356 16.534 1.00 94.44 122 THR A N 1
ATOM 916 C CA . THR A 1 122 ? -6.168 -1.039 16.108 1.00 94.44 122 THR A CA 1
ATOM 917 C C . THR A 1 122 ? -5.195 -1.110 14.947 1.00 94.44 122 THR A C 1
ATOM 919 O O . THR A 1 122 ? -5.366 -0.409 13.948 1.00 94.44 122 THR A O 1
ATOM 922 N N . TYR A 1 123 ? -4.190 -1.973 15.058 1.00 95.25 123 TYR A N 1
ATOM 923 C CA . TYR A 1 123 ? -3.306 -2.286 13.945 1.00 95.25 123 TYR A CA 1
ATOM 924 C C . TYR A 1 123 ? -4.055 -3.121 12.909 1.00 95.25 123 TYR A C 1
ATOM 926 O O . TYR A 1 123 ? -4.518 -4.204 13.236 1.00 95.25 123 TYR A O 1
ATOM 934 N N . ALA A 1 124 ? -4.208 -2.598 11.695 1.00 94.69 124 ALA A N 1
ATOM 935 C CA . ALA A 1 124 ? -5.075 -3.185 10.677 1.00 94.69 124 ALA A CA 1
ATOM 936 C C . ALA A 1 124 ? -4.295 -3.861 9.545 1.00 94.69 124 ALA A C 1
ATOM 938 O O . ALA A 1 124 ? -4.717 -4.897 9.038 1.00 94.69 124 ALA A O 1
ATOM 939 N N . ALA A 1 125 ? -3.191 -3.253 9.101 1.00 97.25 125 ALA A N 1
ATOM 940 C CA . ALA A 1 125 ? -2.437 -3.762 7.962 1.00 97.25 125 ALA A CA 1
ATOM 941 C C . ALA A 1 125 ? -0.992 -3.246 7.907 1.00 97.25 125 ALA A C 1
ATOM 943 O O . ALA A 1 125 ? -0.623 -2.275 8.569 1.00 97.25 125 ALA A O 1
ATOM 944 N N . ILE A 1 126 ? -0.200 -3.854 7.027 1.00 97.06 126 ILE A N 1
ATOM 945 C CA . ILE A 1 126 ? 1.043 -3.300 6.483 1.00 97.06 126 ILE A CA 1
ATOM 946 C C . ILE A 1 126 ? 0.868 -3.107 4.984 1.00 97.06 126 ILE A C 1
ATOM 948 O O . ILE A 1 126 ? 0.406 -4.011 4.293 1.00 97.06 126 ILE A O 1
ATOM 952 N N . ILE A 1 127 ? 1.318 -1.961 4.477 1.00 97.94 127 ILE A N 1
ATOM 953 C CA . ILE A 1 127 ? 1.479 -1.702 3.043 1.00 97.94 127 ILE A CA 1
ATOM 954 C C . ILE A 1 127 ? 2.970 -1.542 2.750 1.00 97.94 127 ILE A C 1
ATOM 956 O O . ILE A 1 127 ? 3.668 -0.824 3.465 1.00 97.94 127 ILE A O 1
ATOM 960 N N . GLY A 1 128 ? 3.476 -2.188 1.704 1.00 96.50 128 GLY A N 1
ATOM 961 C CA . GLY A 1 128 ? 4.895 -2.170 1.360 1.00 96.50 128 GLY A CA 1
ATOM 962 C C . GLY A 1 128 ? 5.180 -2.196 -0.122 1.00 96.50 128 GLY A C 1
ATOM 963 O O . GLY A 1 128 ? 4.375 -2.705 -0.890 1.00 96.50 128 GLY A O 1
ATOM 964 N N . LEU A 1 129 ? 6.366 -1.718 -0.497 1.00 95.75 129 LEU A N 1
ATOM 965 C CA . LEU A 1 129 ? 6.917 -1.905 -1.836 1.00 95.75 129 LEU A CA 1
ATOM 966 C C . LEU A 1 129 ? 8.080 -2.897 -1.799 1.00 95.75 129 LEU A C 1
ATOM 968 O O . LEU A 1 129 ? 9.039 -2.706 -1.043 1.00 95.75 129 LEU A O 1
ATOM 972 N N . ALA A 1 130 ? 8.004 -3.913 -2.649 1.00 94.06 130 ALA A N 1
ATOM 973 C CA . ALA A 1 130 ? 9.050 -4.893 -2.899 1.00 94.06 130 ALA A CA 1
ATOM 974 C C . ALA A 1 130 ? 9.414 -4.910 -4.391 1.00 94.06 130 ALA A C 1
ATOM 976 O O . ALA A 1 130 ? 8.741 -4.297 -5.218 1.00 94.06 130 ALA A O 1
ATOM 977 N N . LYS A 1 131 ? 10.498 -5.609 -4.731 1.00 92.94 131 LYS A N 1
ATOM 978 C CA . LYS A 1 131 ? 10.895 -5.862 -6.117 1.00 92.94 131 LYS A CA 1
ATOM 979 C C . LYS A 1 131 ? 10.717 -7.346 -6.423 1.00 92.94 131 LYS A C 1
ATOM 981 O O . LYS A 1 131 ? 11.235 -8.170 -5.670 1.00 92.94 131 LYS A O 1
ATOM 986 N N . ASP A 1 132 ? 10.027 -7.658 -7.513 1.00 91.25 132 ASP A N 1
ATOM 987 C CA . ASP A 1 132 ? 9.854 -9.012 -8.037 1.00 91.25 132 ASP A CA 1
ATOM 988 C C . ASP A 1 132 ? 10.267 -9.039 -9.514 1.00 91.25 132 ASP A C 1
ATOM 990 O O . ASP A 1 132 ? 9.627 -8.442 -10.376 1.00 91.25 132 ASP A O 1
ATOM 994 N N . GLY A 1 133 ? 11.406 -9.672 -9.805 1.00 90.19 133 GLY A N 1
ATOM 995 C CA . GLY A 1 133 ? 12.029 -9.585 -11.126 1.00 90.19 133 GLY A CA 1
ATOM 996 C C . GLY A 1 133 ? 12.389 -8.142 -11.496 1.00 90.19 133 GLY A C 1
ATOM 997 O O . GLY A 1 133 ? 13.170 -7.493 -10.793 1.00 90.19 133 GLY A O 1
ATOM 998 N N . ASP A 1 134 ? 11.838 -7.664 -12.611 1.00 91.44 134 ASP A N 1
ATOM 999 C CA . ASP A 1 134 ? 12.028 -6.295 -13.097 1.00 91.44 134 ASP A CA 1
ATOM 1000 C C . ASP A 1 134 ? 10.966 -5.316 -12.572 1.00 91.44 134 ASP A C 1
ATOM 1002 O O . ASP A 1 134 ? 11.194 -4.107 -12.627 1.00 91.44 134 ASP A O 1
ATOM 1006 N N . ASP A 1 135 ? 9.874 -5.819 -11.988 1.00 93.19 135 ASP A N 1
ATOM 1007 C CA . ASP A 1 135 ? 8.740 -5.017 -11.538 1.00 93.19 135 ASP A CA 1
ATOM 1008 C C . ASP A 1 135 ? 8.796 -4.705 -10.041 1.00 93.19 135 ASP A C 1
ATOM 1010 O O . ASP A 1 135 ? 9.314 -5.462 -9.211 1.00 93.19 135 ASP A O 1
ATOM 1014 N N . TYR A 1 136 ? 8.234 -3.556 -9.679 1.00 96.38 136 TYR A N 1
ATOM 1015 C CA . TYR A 1 136 ? 7.927 -3.217 -8.301 1.00 96.38 136 TYR A CA 1
ATOM 1016 C C . TYR A 1 136 ? 6.502 -3.647 -7.974 1.00 96.38 136 TYR A C 1
ATOM 1018 O O . TYR A 1 136 ? 5.547 -3.297 -8.669 1.00 96.38 136 TYR A O 1
ATOM 1026 N N . VAL A 1 137 ? 6.380 -4.379 -6.873 1.00 96.62 137 VAL A N 1
ATOM 1027 C CA . VAL A 1 137 ? 5.133 -4.969 -6.400 1.00 96.62 137 VAL A CA 1
ATOM 1028 C C . VAL A 1 137 ? 4.758 -4.321 -5.079 1.00 96.62 137 VAL A C 1
ATOM 1030 O O . VAL A 1 137 ? 5.585 -4.209 -4.169 1.00 96.62 137 VAL A O 1
ATOM 1033 N N . MET A 1 138 ? 3.504 -3.899 -4.970 1.00 97.19 138 MET A N 1
ATOM 1034 C CA . MET A 1 138 ? 2.914 -3.483 -3.711 1.00 97.19 138 MET A CA 1
ATOM 1035 C C . MET A 1 138 ? 2.315 -4.683 -2.989 1.00 97.19 138 MET A C 1
ATOM 1037 O O . MET A 1 138 ? 1.543 -5.448 -3.565 1.00 97.19 138 MET A O 1
ATOM 1041 N N . CYS A 1 139 ? 2.651 -4.811 -1.713 1.00 96.44 139 CYS A N 1
ATOM 1042 C CA . CYS A 1 139 ? 2.130 -5.839 -0.828 1.00 96.44 139 CYS A CA 1
ATOM 1043 C C . CYS A 1 139 ? 1.214 -5.186 0.207 1.00 96.44 139 CYS A C 1
ATOM 1045 O O . CYS A 1 139 ? 1.620 -4.210 0.843 1.00 96.44 139 CYS A O 1
ATOM 1047 N N . VAL A 1 140 ? 0.022 -5.742 0.408 1.00 97.31 140 VAL A N 1
ATOM 1048 C CA . VAL A 1 140 ? -0.898 -5.356 1.486 1.00 97.31 140 VAL A CA 1
ATOM 1049 C C . VAL A 1 140 ? -1.173 -6.592 2.334 1.00 97.31 140 VAL A C 1
ATOM 1051 O O . VAL A 1 140 ? -1.691 -7.572 1.817 1.00 97.31 140 VAL A O 1
ATOM 1054 N N . SER A 1 141 ? -0.793 -6.565 3.609 1.00 96.62 141 SER A N 1
ATOM 1055 C CA . SER A 1 141 ? -0.992 -7.668 4.560 1.00 96.62 141 SER A CA 1
ATOM 1056 C C . SER A 1 141 ? -1.910 -7.215 5.676 1.00 96.62 141 SER A C 1
ATOM 1058 O O . SER A 1 141 ? -1.647 -6.161 6.255 1.00 96.62 141 SER A O 1
ATOM 1060 N N . PHE A 1 142 ? -2.925 -8.005 6.009 1.00 94.69 142 PHE A N 1
ATOM 1061 C CA . PHE A 1 142 ? -3.833 -7.724 7.125 1.00 94.69 142 PHE A CA 1
ATOM 1062 C C . PHE A 1 142 ? -3.415 -8.477 8.391 1.00 94.69 142 PHE A C 1
ATOM 1064 O O . PHE A 1 142 ? -2.661 -9.446 8.318 1.00 94.69 142 PHE A O 1
ATOM 1071 N N . PHE A 1 143 ? -3.849 -7.977 9.549 1.00 84.44 143 PHE A N 1
ATOM 1072 C CA . PHE A 1 143 ? -3.608 -8.595 10.852 1.00 84.44 143 PHE A CA 1
ATOM 1073 C C . PHE A 1 143 ? -4.899 -8.541 11.673 1.00 84.44 143 PHE A C 1
ATOM 1075 O O . PHE A 1 143 ? -5.492 -7.468 11.795 1.00 84.44 143 PHE A O 1
ATOM 1082 N N . ASP A 1 144 ? -5.305 -9.692 12.211 1.00 62.78 144 ASP A N 1
ATOM 1083 C CA . ASP A 1 144 ? -6.431 -9.847 13.147 1.00 62.78 144 ASP A CA 1
ATOM 1084 C C . ASP A 1 144 ? -6.076 -9.448 14.594 1.00 62.78 144 ASP A C 1
ATOM 1086 O O . ASP A 1 144 ? -4.934 -9.728 15.046 1.00 62.78 144 ASP A O 1
#

pLDDT: mean 77.69, std 23.82, range [32.56, 98.0]

Secondary structure (DSSP, 8-state):
----------------------------------------------PPPPB-SS-TTSBPPPGGGT-EEEEEETTEEEEEEESSHHHHHHHHHHHHHHHHHTT-EEEEPTTSSEEEEEETTEEEEEEEEEEETTEEEEEEEE--